Protein AF-A0A948D321-F1 (afdb_monomer_lite)

Sequence (137 aa):
MPKELTFLPPYLNAVTQKGERSQCFAVFFLQIVLKILIEVGFLKRVTAFYISEIYDPSTIEAVKVLQVKLGLTDNDVDGNFGPATRLKLMEEGIGLNLGDISLASMTGTMVWVDADGQKQVWPPPFVDESSDPSAKA

Structure (mmCIF, N/CA/C/O backbone):
data_AF-A0A948D321-F1
#
_entry.id   AF-A0A948D321-F1
#
loop_
_atom_site.group_PDB
_atom_site.id
_atom_site.type_symbol
_atom_site.label_atom_id
_atom_site.label_alt_id
_atom_site.label_comp_id
_atom_site.label_asym_id
_atom_site.label_entity_id
_atom_site.label_seq_id
_atom_site.pdbx_PDB_ins_code
_atom_site.Cartn_x
_atom_site.C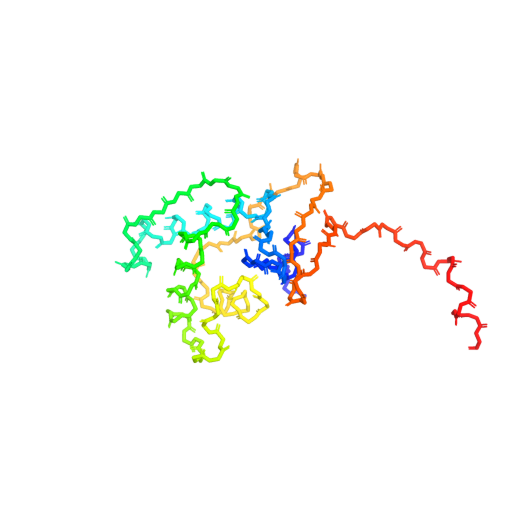artn_y
_atom_site.Cartn_z
_atom_site.occupancy
_atom_site.B_iso_or_equiv
_atom_site.auth_seq_id
_atom_site.auth_comp_id
_atom_site.auth_asym_id
_atom_site.auth_atom_id
_atom_site.pdbx_PDB_model_num
ATOM 1 N N . MET A 1 1 ? -10.874 -21.088 -4.305 1.00 32.31 1 MET A N 1
ATOM 2 C CA . MET A 1 1 ? -9.809 -20.164 -3.864 1.00 32.31 1 MET A CA 1
ATOM 3 C C . MET A 1 1 ? -10.361 -18.758 -3.988 1.00 32.31 1 MET A C 1
ATOM 5 O O . MET A 1 1 ? -11.013 -18.513 -5.005 1.00 32.31 1 MET A O 1
ATOM 9 N N . PRO A 1 2 ? -10.212 -17.876 -2.985 1.00 37.25 2 PRO A N 1
ATOM 10 C CA . PRO A 1 2 ? -10.604 -16.484 -3.159 1.00 37.25 2 PRO A CA 1
ATOM 11 C C . PRO A 1 2 ? -9.835 -15.944 -4.366 1.00 37.25 2 PRO A C 1
ATOM 13 O O . PRO A 1 2 ? -8.667 -16.280 -4.548 1.00 37.25 2 PRO A O 1
ATOM 16 N N . LYS A 1 3 ? -10.501 -15.189 -5.241 1.00 41.72 3 LYS A N 1
ATOM 17 C CA . LYS A 1 3 ? -9.838 -14.500 -6.352 1.00 41.72 3 LYS A CA 1
ATOM 18 C C . LYS A 1 3 ? -9.000 -13.387 -5.733 1.00 41.72 3 LYS A C 1
ATOM 20 O O . LYS A 1 3 ? -9.499 -12.290 -5.502 1.00 41.72 3 LYS A O 1
ATOM 25 N N . GLU A 1 4 ? -7.787 -13.734 -5.326 1.00 48.22 4 GLU A N 1
ATOM 26 C CA . GLU A 1 4 ? -6.889 -12.816 -4.645 1.00 48.22 4 GLU A CA 1
ATOM 27 C C . GLU A 1 4 ? -6.514 -11.653 -5.566 1.00 48.22 4 GLU A C 1
ATOM 29 O O . GLU A 1 4 ? -6.607 -11.735 -6.789 1.00 48.22 4 GLU A O 1
ATOM 34 N N . LEU A 1 5 ? -6.081 -10.558 -4.950 1.00 50.94 5 LEU A N 1
ATOM 35 C CA . LEU A 1 5 ? -5.553 -9.328 -5.541 1.00 50.94 5 LEU A CA 1
ATOM 36 C C . LEU A 1 5 ? -4.250 -9.561 -6.356 1.00 50.94 5 LEU A C 1
ATOM 38 O O . LEU A 1 5 ? -3.351 -8.726 -6.322 1.00 50.94 5 LEU A O 1
ATOM 42 N N . THR A 1 6 ? -4.136 -10.664 -7.108 1.00 55.38 6 THR A N 1
ATOM 43 C CA . THR A 1 6 ? -2.970 -11.098 -7.905 1.00 55.38 6 THR A CA 1
ATOM 44 C C . THR A 1 6 ? -2.594 -10.131 -9.028 1.00 55.38 6 THR A C 1
ATOM 46 O O . THR A 1 6 ? -1.672 -10.395 -9.789 1.00 55.38 6 THR A O 1
ATOM 49 N N . PHE A 1 7 ? -3.316 -9.023 -9.180 1.00 61.47 7 PHE A N 1
ATOM 50 C CA . PHE A 1 7 ? -3.006 -7.968 -10.137 1.00 61.47 7 PHE A CA 1
ATOM 51 C C . PHE A 1 7 ? -2.113 -6.870 -9.548 1.00 61.47 7 PHE A C 1
ATOM 53 O O . PHE A 1 7 ? -1.384 -6.217 -10.292 1.00 61.47 7 PHE A O 1
ATOM 60 N N . LEU A 1 8 ? -2.137 -6.670 -8.228 1.00 66.88 8 LEU A N 1
ATOM 61 C CA . LEU A 1 8 ? -1.225 -5.753 -7.553 1.00 66.88 8 LEU A CA 1
ATOM 62 C C . LEU A 1 8 ? 0.019 -6.520 -7.096 1.00 66.88 8 LEU A C 1
ATOM 64 O O . LEU A 1 8 ? -0.104 -7.682 -6.706 1.00 66.88 8 LEU A O 1
ATOM 68 N N . PRO A 1 9 ? 1.191 -5.866 -7.038 1.00 70.56 9 PRO A N 1
ATOM 69 C CA . PRO A 1 9 ? 2.327 -6.442 -6.337 1.00 70.56 9 PRO A CA 1
ATOM 70 C C . PRO A 1 9 ? 1.931 -6.784 -4.889 1.00 70.56 9 PRO A C 1
ATOM 72 O O . PRO A 1 9 ? 1.073 -6.100 -4.313 1.00 70.56 9 PRO A O 1
ATOM 75 N N . PRO A 1 10 ? 2.528 -7.829 -4.290 1.00 70.00 10 PRO A N 1
ATOM 76 C CA . PRO A 1 10 ? 2.149 -8.335 -2.964 1.00 70.00 10 PRO A CA 1
ATOM 77 C C . PRO A 1 10 ? 2.370 -7.305 -1.854 1.00 70.00 10 PRO A C 1
ATOM 79 O O . PRO A 1 10 ? 1.755 -7.365 -0.789 1.00 70.00 10 PRO A O 1
ATOM 82 N N . TYR A 1 11 ? 3.235 -6.336 -2.121 1.00 74.88 11 TYR A N 1
ATOM 83 C CA . TYR A 1 11 ? 3.587 -5.268 -1.217 1.00 74.88 11 TYR A CA 1
ATOM 84 C C . TYR A 1 11 ? 3.632 -3.957 -2.027 1.00 74.88 11 TYR A C 1
ATOM 86 O O . TYR A 1 11 ? 3.704 -3.982 -3.253 1.00 74.88 11 TYR A O 1
ATOM 94 N N . LEU A 1 12 ? 3.500 -2.805 -1.378 1.00 80.75 12 LEU A N 1
ATOM 95 C CA . LEU A 1 12 ? 3.765 -1.489 -1.970 1.00 80.75 12 LEU A CA 1
ATOM 96 C C . LEU A 1 12 ? 4.370 -0.635 -0.866 1.00 80.75 12 LEU A C 1
ATOM 98 O O . LEU A 1 12 ? 3.655 -0.195 0.037 1.00 80.75 12 LEU A O 1
ATOM 102 N N . ASN A 1 13 ? 5.690 -0.479 -0.911 1.00 77.88 13 ASN A N 1
ATOM 103 C CA . ASN A 1 13 ? 6.430 0.186 0.143 1.00 77.88 13 ASN A CA 1
ATOM 104 C C . ASN A 1 13 ? 6.538 1.688 -0.130 1.00 77.88 13 ASN A C 1
ATOM 106 O O . ASN A 1 13 ? 6.659 2.130 -1.284 1.00 77.88 13 ASN A O 1
ATOM 110 N N . ALA A 1 14 ? 6.512 2.458 0.954 1.00 68.56 14 ALA A N 1
ATOM 111 C CA . ALA A 1 14 ? 6.559 3.908 0.913 1.00 68.56 14 ALA A CA 1
ATOM 112 C C . ALA A 1 14 ? 7.904 4.443 0.408 1.00 68.56 14 ALA A C 1
ATOM 114 O O . ALA A 1 14 ? 7.934 5.408 -0.358 1.00 68.56 14 ALA A O 1
ATOM 115 N N . VAL A 1 15 ? 9.014 3.836 0.845 1.00 76.69 15 VAL A N 1
ATOM 116 C CA . VAL A 1 15 ? 10.372 4.325 0.583 1.00 76.69 15 VAL A CA 1
ATOM 117 C C . VAL A 1 15 ? 11.389 3.167 0.608 1.00 76.69 15 VAL A C 1
ATOM 119 O O . VAL A 1 15 ? 11.306 2.286 1.456 1.00 76.69 15 VAL A O 1
ATOM 122 N N . THR A 1 16 ? 12.371 3.175 -0.296 1.00 75.00 16 THR A N 1
ATOM 123 C CA . THR A 1 16 ? 13.585 2.338 -0.247 1.00 75.00 16 THR A CA 1
ATOM 124 C C . THR A 1 16 ? 14.525 2.800 0.872 1.00 75.00 16 THR A C 1
ATOM 126 O O . THR A 1 16 ? 14.433 3.929 1.358 1.00 75.00 16 THR A O 1
ATOM 129 N N . GLN A 1 17 ? 15.556 2.008 1.180 1.00 70.25 17 GLN A N 1
ATOM 130 C CA . GLN A 1 17 ? 16.660 2.447 2.052 1.00 70.25 17 GLN A CA 1
ATOM 131 C C . GLN A 1 17 ? 17.387 3.712 1.541 1.00 70.25 17 GLN A C 1
ATOM 133 O O . GLN A 1 17 ? 18.062 4.391 2.310 1.00 70.25 17 GLN A O 1
ATOM 138 N N . LYS A 1 18 ? 17.251 4.048 0.248 1.00 75.12 18 LYS A N 1
ATOM 139 C CA . LYS A 1 18 ? 17.873 5.215 -0.401 1.00 75.12 18 LYS A CA 1
ATOM 140 C C . LYS A 1 18 ? 16.930 6.414 -0.561 1.00 75.12 18 LYS A C 1
ATOM 142 O O . LYS A 1 1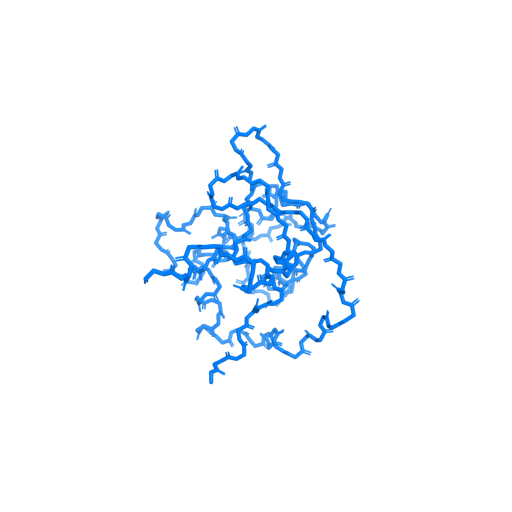8 ? 17.311 7.393 -1.195 1.00 75.12 18 LYS A O 1
ATOM 147 N N . GLY A 1 19 ? 15.707 6.360 -0.031 1.00 78.38 19 GLY A N 1
ATOM 148 C CA . GLY A 1 19 ? 14.747 7.467 -0.147 1.00 78.38 19 GLY A CA 1
ATOM 149 C C . GLY A 1 19 ? 13.852 7.431 -1.395 1.00 78.38 19 GLY A C 1
ATOM 150 O O . GLY A 1 19 ? 12.985 8.289 -1.553 1.00 78.38 19 GLY A O 1
ATOM 151 N N . GLU A 1 20 ? 14.036 6.457 -2.287 1.00 82.56 20 GLU A N 1
ATOM 152 C CA . GLU A 1 20 ? 13.225 6.307 -3.506 1.00 82.56 20 GLU A CA 1
ATOM 153 C C . GLU A 1 20 ? 11.844 5.728 -3.188 1.00 82.56 20 GLU A C 1
ATOM 155 O O . GLU A 1 20 ? 11.739 4.869 -2.323 1.00 82.56 20 GLU A O 1
ATOM 160 N N . ARG A 1 21 ? 10.790 6.140 -3.893 1.00 85.38 21 ARG A N 1
ATOM 161 C CA . ARG A 1 21 ? 9.408 5.713 -3.614 1.00 85.38 21 ARG A CA 1
ATOM 162 C C . ARG A 1 21 ? 8.874 4.822 -4.724 1.00 85.38 21 ARG A C 1
ATOM 164 O O . ARG A 1 21 ? 9.317 4.935 -5.867 1.00 85.38 21 ARG A O 1
ATOM 171 N N . SER A 1 22 ? 7.887 3.985 -4.405 1.00 86.50 22 SER A N 1
ATOM 172 C CA . SER A 1 22 ? 7.113 3.299 -5.443 1.00 86.50 22 SER A CA 1
ATOM 173 C C . SER A 1 22 ? 6.436 4.346 -6.332 1.00 86.50 22 SER A C 1
ATOM 175 O O . SER A 1 22 ? 5.723 5.213 -5.825 1.00 86.50 22 SER A O 1
ATOM 177 N N . GLN A 1 23 ? 6.675 4.274 -7.641 1.00 87.31 23 GLN A N 1
ATOM 178 C CA . GLN A 1 23 ? 6.026 5.114 -8.644 1.00 87.31 23 GLN A CA 1
ATOM 179 C C . GLN A 1 23 ? 5.536 4.216 -9.771 1.00 87.31 23 GLN A C 1
ATOM 181 O O . GLN A 1 23 ? 6.295 3.837 -10.663 1.00 87.31 23 GLN A O 1
ATOM 186 N N . CYS A 1 24 ? 4.277 3.815 -9.689 1.00 79.94 24 CYS A N 1
ATOM 187 C CA . CYS A 1 24 ? 3.688 2.905 -10.653 1.00 79.94 24 CYS A CA 1
ATOM 188 C C . CYS A 1 24 ? 2.168 2.970 -10.596 1.00 79.94 24 CYS A C 1
ATOM 190 O O . CYS A 1 24 ? 1.571 3.478 -9.645 1.00 79.94 24 CYS A O 1
ATOM 192 N N . PHE A 1 25 ? 1.529 2.371 -11.595 1.00 79.50 25 PHE A N 1
ATOM 193 C CA . PHE A 1 25 ? 0.078 2.340 -11.658 1.00 79.50 25 PHE A CA 1
ATOM 194 C C . PHE A 1 25 ? -0.565 1.660 -10.435 1.00 79.50 25 PHE A C 1
ATOM 196 O O . PHE A 1 25 ? -1.639 2.056 -9.991 1.00 79.50 25 PHE A O 1
ATOM 203 N N . ALA A 1 26 ? 0.092 0.669 -9.830 1.00 79.50 26 ALA A N 1
ATOM 204 C CA . ALA A 1 26 ? -0.409 0.053 -8.602 1.00 79.50 26 ALA A CA 1
ATOM 205 C C . ALA A 1 26 ? -0.580 1.076 -7.458 1.00 79.50 26 ALA A C 1
ATOM 207 O O . ALA A 1 26 ? -1.528 0.973 -6.679 1.00 79.50 26 ALA A O 1
ATOM 208 N N . VAL A 1 27 ? 0.285 2.096 -7.394 1.00 86.56 27 VAL A N 1
ATOM 209 C CA . VAL A 1 27 ? 0.140 3.208 -6.447 1.00 86.56 27 VAL A CA 1
ATOM 210 C C . VAL A 1 27 ? -1.019 4.120 -6.837 1.00 86.56 27 VAL A C 1
ATOM 212 O O . VAL A 1 27 ? -1.816 4.467 -5.972 1.00 86.56 27 VAL A O 1
ATOM 215 N N . PHE A 1 28 ? -1.168 4.455 -8.122 1.00 85.88 28 PHE A N 1
ATOM 216 C CA . PHE A 1 28 ? -2.339 5.192 -8.611 1.00 85.88 28 PHE A CA 1
ATOM 217 C C . PHE A 1 28 ? -3.647 4.500 -8.205 1.00 85.88 28 PHE A C 1
ATOM 219 O O . PHE A 1 28 ? -4.551 5.126 -7.656 1.00 85.88 28 PHE A O 1
ATOM 226 N N . PHE A 1 29 ? -3.734 3.186 -8.414 1.00 81.69 29 PHE A N 1
ATOM 227 C CA . PHE A 1 29 ? -4.914 2.405 -8.067 1.00 81.69 29 PHE A CA 1
ATOM 228 C C . PHE A 1 29 ? -5.194 2.413 -6.561 1.00 81.69 29 PHE A C 1
ATOM 230 O O . PHE A 1 29 ? -6.325 2.658 -6.140 1.00 81.69 29 PHE A O 1
ATOM 237 N N . LEU A 1 30 ? -4.157 2.204 -5.743 1.00 86.69 30 LEU A N 1
ATOM 238 C CA . LEU A 1 30 ? -4.259 2.344 -4.292 1.00 86.69 30 LEU A CA 1
ATOM 239 C C . LEU A 1 30 ? -4.774 3.738 -3.909 1.00 86.69 30 LEU A C 1
ATOM 241 O O . LEU A 1 30 ? -5.654 3.853 -3.058 1.00 86.69 30 LEU A O 1
ATOM 245 N N . GLN A 1 31 ? -4.281 4.793 -4.559 1.00 91.38 31 GLN A N 1
ATOM 246 C CA . GLN A 1 31 ? -4.733 6.157 -4.304 1.00 91.38 31 GLN A CA 1
ATOM 247 C C . GLN A 1 31 ? -6.210 6.359 -4.668 1.00 91.38 31 GLN A C 1
ATOM 249 O O . GLN A 1 31 ? -6.930 7.001 -3.907 1.00 91.38 31 GLN A O 1
ATOM 254 N N . ILE A 1 32 ? -6.705 5.762 -5.756 1.00 87.56 32 ILE A N 1
ATOM 255 C CA . ILE A 1 32 ? -8.141 5.767 -6.085 1.00 87.56 32 ILE A CA 1
ATOM 256 C C . ILE A 1 32 ? -8.961 5.086 -4.983 1.00 87.56 32 ILE A C 1
ATOM 258 O O . ILE A 1 32 ? -9.953 5.650 -4.521 1.00 87.56 32 ILE A O 1
ATOM 262 N N . VAL A 1 33 ? -8.532 3.911 -4.516 1.00 85.62 33 VAL A N 1
ATOM 263 C CA . VAL A 1 33 ? -9.210 3.183 -3.430 1.00 85.62 33 VAL A CA 1
ATOM 264 C C . VAL A 1 33 ? -9.249 4.023 -2.153 1.00 85.62 33 VAL A C 1
ATOM 266 O O . VAL A 1 33 ? -10.320 4.229 -1.585 1.00 85.62 33 VAL A O 1
ATOM 269 N N . LEU A 1 34 ? -8.107 4.567 -1.724 1.00 90.00 34 LEU A N 1
ATOM 270 C CA . LEU A 1 34 ? -8.019 5.423 -0.539 1.00 90.00 34 LEU A CA 1
ATOM 271 C C . LEU A 1 34 ? -8.897 6.668 -0.686 1.00 90.00 34 LEU A C 1
ATOM 273 O O . LEU A 1 34 ? -9.611 7.018 0.251 1.00 90.00 34 LEU A O 1
ATOM 277 N N . LYS A 1 35 ? -8.918 7.296 -1.867 1.00 90.00 35 LYS A N 1
ATOM 278 C CA . LYS A 1 35 ? -9.780 8.448 -2.144 1.00 90.00 35 LYS A CA 1
ATOM 279 C C . LYS A 1 35 ? -11.258 8.091 -2.004 1.00 90.00 35 LYS A C 1
ATOM 281 O O . LYS A 1 35 ? -11.974 8.822 -1.328 1.00 90.00 35 LYS A O 1
ATOM 286 N N . ILE A 1 36 ? -11.706 6.960 -2.551 1.00 86.19 36 ILE A N 1
ATOM 287 C CA . ILE A 1 36 ? -13.090 6.491 -2.377 1.00 86.19 36 ILE A CA 1
ATOM 288 C C . ILE A 1 36 ? -13.403 6.286 -0.891 1.00 86.19 36 ILE A C 1
ATOM 290 O O . ILE A 1 36 ? -14.424 6.773 -0.414 1.00 86.19 36 ILE A O 1
ATOM 294 N N . LEU A 1 37 ? -12.511 5.633 -0.140 1.00 86.50 37 LEU A N 1
ATOM 295 C CA . LEU A 1 37 ? -12.687 5.402 1.298 1.00 86.50 37 LEU A CA 1
ATOM 296 C C . LEU A 1 37 ? -12.740 6.708 2.115 1.00 86.50 37 LEU A C 1
ATOM 298 O O . LEU A 1 37 ? -13.433 6.777 3.133 1.00 86.50 37 LEU A O 1
ATOM 302 N N . ILE A 1 38 ? -12.036 7.755 1.682 1.00 88.81 38 ILE A N 1
ATOM 303 C CA . ILE A 1 38 ? -12.128 9.098 2.271 1.00 88.81 38 ILE A CA 1
ATOM 304 C C . ILE A 1 38 ? -13.497 9.720 1.966 1.00 88.81 38 ILE A C 1
ATOM 306 O O . ILE A 1 38 ? -14.176 10.157 2.893 1.00 88.81 38 ILE A O 1
ATOM 310 N N . GLU A 1 39 ? -13.927 9.714 0.700 1.00 86.81 39 GLU A N 1
ATOM 311 C CA . GLU A 1 39 ? -15.182 10.341 0.246 1.00 86.81 39 GLU A CA 1
ATOM 312 C C . GLU A 1 39 ? -16.432 9.693 0.858 1.00 86.81 39 GLU A C 1
ATOM 314 O O . GLU A 1 39 ? -17.357 10.388 1.272 1.00 86.81 39 GLU A O 1
ATOM 319 N N . VAL A 1 40 ? -16.451 8.364 1.008 1.00 84.69 40 VAL A N 1
ATOM 320 C CA . VAL A 1 40 ? -17.556 7.660 1.693 1.00 84.69 40 VAL A CA 1
ATOM 321 C C . VAL A 1 40 ? -17.504 7.810 3.220 1.00 84.69 40 VAL A C 1
ATOM 323 O O . VAL A 1 40 ? -18.333 7.253 3.938 1.00 84.69 40 VAL A O 1
ATOM 326 N N . GLY A 1 41 ? -16.524 8.551 3.746 1.00 84.75 41 GLY A N 1
ATOM 327 C CA . GLY A 1 41 ? -16.389 8.845 5.167 1.00 84.75 41 GLY A CA 1
ATOM 328 C C . GLY A 1 41 ? -15.861 7.682 6.008 1.00 84.75 41 GLY A C 1
ATOM 329 O O . GLY A 1 41 ? -16.003 7.718 7.232 1.00 84.75 41 GLY A O 1
ATOM 330 N N . PHE A 1 42 ? -15.245 6.665 5.400 1.00 85.62 42 PHE A N 1
ATOM 331 C CA . PHE A 1 42 ? -14.576 5.585 6.130 1.00 85.62 42 PHE A CA 1
ATOM 332 C C . PHE A 1 42 ? -13.265 6.093 6.766 1.00 85.62 42 PHE A C 1
ATOM 334 O O . PHE A 1 42 ? -13.026 5.905 7.962 1.00 85.62 42 PHE A O 1
ATOM 341 N N . LEU A 1 43 ? -12.464 6.859 6.012 1.00 88.38 43 LEU A N 1
ATOM 342 C CA . LEU A 1 43 ? -11.192 7.450 6.463 1.00 88.38 43 LEU A CA 1
ATOM 343 C C . LEU A 1 43 ? -11.329 8.928 6.888 1.00 88.38 43 LEU A C 1
ATOM 345 O O . LEU A 1 43 ? -10.657 9.810 6.361 1.00 88.38 43 LEU A O 1
ATOM 349 N N . LYS A 1 44 ? -12.164 9.217 7.897 1.00 82.75 44 LYS A N 1
ATOM 350 C CA . LYS A 1 44 ? -12.522 10.597 8.329 1.00 82.75 44 LYS A CA 1
ATOM 351 C C . LYS A 1 44 ? -11.369 11.508 8.790 1.00 82.75 44 LYS A C 1
ATOM 353 O O . LYS A 1 44 ? -11.601 12.687 9.031 1.00 82.75 44 LYS A O 1
ATOM 358 N N . ARG A 1 45 ? -10.164 10.972 9.007 1.00 82.62 45 ARG A N 1
ATOM 359 C CA . ARG A 1 45 ? -9.007 11.726 9.533 1.00 82.62 45 ARG A CA 1
ATOM 360 C C . ARG A 1 45 ? -8.028 12.189 8.452 1.00 82.62 45 ARG A C 1
ATOM 362 O O . ARG A 1 45 ? -7.072 12.879 8.781 1.00 82.62 45 ARG A O 1
ATOM 369 N N . VAL A 1 46 ? -8.262 11.837 7.189 1.00 83.88 46 VAL A N 1
ATOM 370 C CA . VAL A 1 46 ? -7.414 12.263 6.071 1.00 83.88 46 VAL A CA 1
ATOM 371 C C . VAL A 1 46 ? -8.011 13.528 5.452 1.00 83.88 46 VAL A C 1
ATOM 373 O O . VAL A 1 46 ? -9.109 13.489 4.906 1.00 83.88 46 VAL A O 1
ATOM 376 N N . THR A 1 47 ? -7.309 14.657 5.560 1.00 75.06 47 THR A N 1
ATOM 377 C CA . THR A 1 47 ? -7.805 15.981 5.124 1.00 75.06 47 THR A CA 1
ATOM 378 C C . THR A 1 47 ? -7.152 16.496 3.842 1.00 75.06 47 THR A C 1
ATOM 380 O O . THR A 1 47 ? -7.739 17.326 3.153 1.00 75.06 47 THR A O 1
ATOM 383 N N . ALA A 1 48 ? -5.967 15.992 3.492 1.00 82.12 48 ALA A N 1
ATOM 384 C CA . ALA A 1 48 ? -5.259 16.316 2.258 1.00 82.12 48 ALA A CA 1
ATOM 385 C C . ALA A 1 48 ? -4.779 15.019 1.600 1.00 82.12 48 ALA A C 1
ATOM 387 O O . ALA A 1 48 ? -3.981 14.285 2.183 1.00 82.12 48 ALA A O 1
ATOM 388 N N . PHE A 1 49 ? -5.290 14.730 0.403 1.00 89.50 49 PHE A N 1
ATOM 389 C CA . PHE A 1 49 ? -4.987 13.504 -0.329 1.00 89.50 49 PHE A CA 1
ATOM 390 C C . PHE A 1 49 ? -4.977 13.765 -1.833 1.00 89.50 49 PHE A C 1
ATOM 392 O O . PHE A 1 49 ? -5.939 14.328 -2.364 1.00 89.50 49 PHE A O 1
ATOM 399 N N . TYR A 1 50 ? -3.912 13.336 -2.509 1.00 88.25 50 TYR A N 1
ATOM 400 C CA . TYR A 1 50 ? -3.708 13.553 -3.938 1.00 88.25 50 TYR A CA 1
ATOM 401 C C . TYR A 1 50 ? -3.444 12.229 -4.650 1.00 88.25 50 TYR A C 1
ATOM 403 O O . TYR A 1 50 ? -2.901 11.291 -4.074 1.00 88.25 50 TYR A O 1
ATOM 411 N N . ILE A 1 51 ? -3.835 12.170 -5.920 1.00 88.12 51 ILE A N 1
ATOM 412 C CA . ILE A 1 51 ? -3.509 11.061 -6.813 1.00 88.12 51 ILE A CA 1
ATOM 413 C C . ILE A 1 51 ? -2.323 11.528 -7.657 1.00 88.12 51 ILE A C 1
ATOM 415 O O . ILE A 1 51 ? -2.458 12.458 -8.449 1.00 88.12 51 ILE A O 1
ATOM 419 N N . SER A 1 52 ? -1.157 10.935 -7.422 1.00 88.38 52 SER A N 1
ATOM 420 C CA . SER A 1 52 ? 0.135 11.358 -7.979 1.00 88.38 52 SER A CA 1
ATOM 421 C C . SER A 1 52 ? 0.910 10.218 -8.643 1.00 88.38 52 SER A C 1
ATOM 423 O O . SER A 1 52 ? 1.975 10.455 -9.204 1.00 88.38 52 SER A O 1
ATOM 425 N N . GLU A 1 53 ? 0.407 8.980 -8.541 1.00 86.56 53 GLU A N 1
ATOM 426 C CA . GLU A 1 53 ? 1.084 7.733 -8.942 1.00 86.56 53 GLU A CA 1
ATOM 427 C C . GLU A 1 53 ? 2.378 7.429 -8.166 1.00 86.56 53 GLU A C 1
ATOM 429 O O . GLU A 1 53 ? 2.997 6.386 -8.371 1.00 86.56 53 GLU A O 1
ATOM 434 N N . ILE A 1 54 ? 2.776 8.315 -7.251 1.00 89.38 54 ILE A N 1
ATOM 435 C CA . ILE A 1 54 ? 3.931 8.189 -6.365 1.00 89.38 54 ILE A CA 1
ATOM 436 C C . ILE A 1 54 ? 3.416 7.865 -4.970 1.00 89.38 54 ILE A C 1
ATOM 438 O O . ILE A 1 54 ? 2.443 8.460 -4.514 1.00 89.38 54 ILE A O 1
ATOM 442 N N . TYR A 1 55 ? 4.087 6.961 -4.253 1.00 90.12 55 TYR A N 1
ATOM 443 C CA . TYR A 1 55 ? 3.736 6.623 -2.871 1.00 90.12 55 TYR A CA 1
ATOM 444 C C . TYR A 1 55 ? 4.197 7.748 -1.927 1.00 90.12 55 TYR A C 1
ATOM 446 O O . TYR A 1 55 ? 5.168 7.649 -1.175 1.00 90.12 55 TYR A O 1
ATOM 454 N N . ASP A 1 56 ? 3.552 8.900 -2.063 1.00 90.06 56 ASP A N 1
ATOM 455 C CA . ASP A 1 56 ? 3.892 10.166 -1.430 1.00 90.06 56 ASP A CA 1
ATOM 456 C C . ASP A 1 56 ? 3.494 10.199 0.062 1.00 90.06 56 ASP A C 1
ATOM 458 O O . ASP A 1 56 ? 2.828 9.284 0.553 1.00 90.06 56 ASP A O 1
ATOM 462 N N . PRO A 1 57 ? 3.906 11.224 0.839 1.00 90.38 57 PRO A N 1
ATOM 463 C CA . PRO A 1 57 ? 3.549 11.309 2.255 1.00 90.38 57 PRO A CA 1
ATOM 464 C C . PRO A 1 57 ? 2.041 11.272 2.521 1.00 90.38 57 PRO A C 1
ATOM 466 O O . PRO A 1 57 ? 1.628 10.721 3.537 1.00 90.38 57 PRO A O 1
ATOM 469 N N . SER A 1 58 ? 1.215 11.802 1.611 1.00 91.69 58 SER A N 1
ATOM 470 C CA . SER A 1 58 ? -0.243 11.769 1.772 1.00 91.69 58 SER A CA 1
ATOM 471 C C . SER A 1 58 ? -0.801 10.350 1.643 1.00 91.69 58 SER A C 1
ATOM 473 O O . SER A 1 58 ? -1.702 9.964 2.388 1.00 91.69 58 SER A O 1
ATOM 475 N N . THR A 1 59 ? -0.197 9.542 0.767 1.00 92.94 59 THR A N 1
ATOM 476 C CA . THR A 1 59 ? -0.497 8.116 0.611 1.00 92.94 59 THR A CA 1
ATOM 477 C C . THR A 1 59 ? -0.118 7.340 1.870 1.00 92.94 59 THR A C 1
ATOM 479 O O . THR A 1 59 ? -0.936 6.578 2.379 1.00 92.94 59 THR A O 1
ATOM 482 N N . ILE A 1 60 ? 1.075 7.587 2.426 1.00 92.19 60 ILE A N 1
ATOM 483 C CA . ILE A 1 60 ? 1.550 6.951 3.669 1.00 92.19 60 ILE A CA 1
ATOM 484 C C . ILE A 1 60 ? 0.583 7.224 4.824 1.00 92.19 60 ILE A C 1
ATOM 486 O O . ILE A 1 60 ? 0.137 6.294 5.493 1.00 92.19 60 ILE A O 1
ATOM 490 N N . GLU A 1 61 ? 0.235 8.490 5.051 1.00 92.12 61 GLU A N 1
ATOM 491 C CA . GLU A 1 61 ? -0.666 8.874 6.141 1.00 92.12 61 GLU A CA 1
ATOM 492 C C . GLU A 1 61 ? -2.060 8.261 5.974 1.00 92.12 61 GLU A C 1
ATOM 494 O O . GLU A 1 61 ? -2.627 7.728 6.929 1.00 92.12 61 GLU A O 1
ATOM 499 N N . ALA A 1 62 ? -2.605 8.251 4.755 1.00 93.25 62 ALA A N 1
ATOM 500 C CA . ALA A 1 62 ? -3.890 7.611 4.492 1.00 93.25 62 ALA A CA 1
ATOM 501 C C . ALA A 1 62 ? -3.860 6.098 4.761 1.00 93.25 62 ALA A C 1
ATOM 503 O O . ALA A 1 62 ? -4.814 5.562 5.328 1.00 93.25 62 ALA A O 1
ATOM 504 N N . VAL A 1 63 ? -2.763 5.417 4.410 1.00 92.69 63 VAL A N 1
ATOM 505 C CA . VAL A 1 63 ? -2.589 3.984 4.681 1.00 92.69 63 VAL A CA 1
ATOM 506 C C . VAL A 1 63 ? -2.455 3.718 6.177 1.00 92.69 63 VAL A C 1
ATOM 508 O O . VAL A 1 63 ? -3.104 2.801 6.665 1.00 92.69 63 VAL A O 1
ATOM 511 N N . LYS A 1 64 ? -1.742 4.554 6.940 1.00 92.62 64 LYS A N 1
ATOM 512 C CA . LYS A 1 64 ? -1.709 4.438 8.410 1.00 92.62 64 LYS A CA 1
ATOM 513 C C . LYS A 1 64 ? -3.093 4.581 9.027 1.00 92.62 64 LYS A C 1
ATOM 515 O O . LYS A 1 64 ? -3.487 3.782 9.874 1.00 92.62 64 LYS A O 1
ATOM 520 N N . VAL A 1 65 ? -3.870 5.571 8.582 1.00 92.88 65 VAL A N 1
ATOM 521 C CA . VAL A 1 65 ? -5.250 5.751 9.057 1.00 92.88 65 VAL A CA 1
ATOM 522 C C . VAL A 1 65 ? -6.104 4.531 8.713 1.00 92.88 65 VAL A C 1
ATOM 524 O O . VAL A 1 65 ? -6.887 4.092 9.554 1.00 92.88 65 VAL A O 1
ATOM 527 N N . LEU A 1 66 ? -5.942 3.965 7.514 1.00 91.38 66 LEU A N 1
ATOM 528 C CA . LEU A 1 66 ? -6.601 2.723 7.120 1.00 91.38 66 LEU A CA 1
ATOM 529 C C . LEU A 1 66 ? -6.189 1.555 8.028 1.00 91.38 66 LEU A C 1
ATOM 531 O O . LEU A 1 66 ? -7.065 0.875 8.545 1.00 91.38 66 LEU A O 1
ATOM 535 N N . GLN A 1 67 ? -4.895 1.351 8.274 1.00 92.75 67 GLN A N 1
ATOM 536 C CA . GLN A 1 67 ? -4.377 0.278 9.131 1.00 92.75 67 GLN A CA 1
ATOM 537 C C . GLN A 1 67 ? -4.953 0.363 10.552 1.00 92.75 67 GLN A C 1
ATOM 539 O O . GLN A 1 67 ? -5.495 -0.616 11.062 1.00 92.75 67 GLN A O 1
ATOM 544 N N . VAL A 1 68 ? -4.952 1.558 11.151 1.00 92.75 68 VAL A N 1
ATOM 545 C CA . VAL A 1 68 ? -5.584 1.803 12.458 1.00 92.75 68 VAL A CA 1
ATOM 546 C C . VAL A 1 68 ? -7.083 1.505 12.412 1.00 92.75 68 VAL A C 1
ATOM 548 O O . VAL A 1 68 ? -7.637 0.935 13.351 1.00 92.75 68 VAL A O 1
ATOM 551 N N . LYS A 1 69 ? -7.771 1.880 11.325 1.00 90.31 69 LYS A N 1
ATOM 552 C CA . LYS A 1 69 ? -9.210 1.621 11.168 1.00 90.31 69 LYS A CA 1
ATOM 553 C C . LYS A 1 69 ? -9.551 0.149 11.008 1.00 90.31 69 LYS A C 1
ATOM 555 O O . LYS A 1 69 ? -10.588 -0.265 11.509 1.00 90.31 69 LYS A O 1
ATOM 560 N N . LEU A 1 70 ? -8.672 -0.605 10.367 1.00 89.12 70 LEU A N 1
ATOM 561 C CA . LEU A 1 70 ? -8.745 -2.053 10.228 1.00 89.12 70 LEU A CA 1
ATOM 562 C C . LEU A 1 70 ? -8.311 -2.800 11.507 1.00 89.12 70 LEU A C 1
ATOM 564 O O . LEU A 1 70 ? -8.310 -4.028 11.525 1.00 89.12 70 LEU A O 1
ATOM 568 N N . GLY A 1 71 ? -7.926 -2.083 12.570 1.00 90.38 71 GLY A N 1
ATOM 569 C CA . GLY A 1 71 ? -7.546 -2.675 13.854 1.00 90.38 71 GLY A CA 1
ATOM 570 C C . GLY A 1 71 ? -6.180 -3.363 13.852 1.00 90.38 71 GLY A C 1
ATOM 571 O O . GLY A 1 71 ? -5.957 -4.253 14.672 1.00 90.38 71 GLY A O 1
ATOM 572 N N . LEU A 1 72 ? -5.279 -2.987 12.938 1.00 89.88 72 LEU A N 1
ATOM 573 C CA . LEU A 1 72 ? -3.896 -3.463 12.967 1.00 89.88 72 LEU A CA 1
ATOM 574 C C . LEU A 1 72 ? -3.171 -2.930 14.216 1.00 89.88 72 LEU A C 1
ATOM 576 O O . LEU A 1 72 ? -3.515 -1.871 14.744 1.00 89.88 72 LEU A O 1
ATOM 580 N N . THR A 1 73 ? -2.183 -3.687 14.703 1.00 87.31 73 THR A N 1
ATOM 581 C CA . THR A 1 73 ? -1.407 -3.315 15.898 1.00 87.31 73 THR A CA 1
ATOM 582 C C . THR A 1 73 ? -0.374 -2.240 15.574 1.00 87.31 73 THR A C 1
ATOM 584 O O . THR A 1 73 ? -0.001 -2.095 14.416 1.00 87.31 73 THR A O 1
ATOM 587 N N . ASP A 1 74 ? 0.131 -1.509 16.575 1.00 78.75 74 ASP A N 1
ATOM 588 C CA . ASP A 1 74 ? 1.076 -0.395 16.363 1.00 78.75 74 ASP A CA 1
ATOM 589 C C . ASP A 1 74 ? 2.324 -0.780 15.546 1.00 78.75 74 ASP A C 1
ATOM 591 O O . ASP A 1 74 ? 2.848 0.045 14.799 1.00 78.75 74 ASP A O 1
ATOM 595 N N . ASN A 1 75 ? 2.771 -2.038 15.629 1.00 81.62 75 ASN A N 1
ATOM 596 C CA . ASN A 1 75 ? 3.899 -2.549 14.841 1.00 81.62 75 ASN A CA 1
ATOM 597 C C . ASN A 1 75 ? 3.577 -2.707 13.347 1.00 81.62 75 ASN A C 1
ATOM 599 O O . ASN A 1 75 ? 4.490 -2.737 12.527 1.00 81.62 75 ASN A O 1
ATOM 603 N N . ASP A 1 76 ? 2.294 -2.791 13.001 1.00 83.31 76 ASP A N 1
ATOM 604 C CA . ASP A 1 76 ? 1.794 -2.949 11.638 1.00 83.31 76 ASP A CA 1
ATOM 605 C C . ASP A 1 76 ? 1.174 -1.644 11.087 1.00 83.31 76 ASP A C 1
ATOM 607 O O . ASP A 1 76 ? 0.645 -1.630 9.974 1.00 83.31 76 ASP A O 1
ATOM 611 N N . VAL A 1 77 ? 1.223 -0.538 11.849 1.00 89.31 77 VAL A N 1
ATOM 612 C CA . VAL A 1 77 ? 0.828 0.814 11.400 1.00 89.31 77 VAL A CA 1
ATOM 613 C C . VAL A 1 77 ? 2.046 1.543 10.821 1.00 89.31 77 VAL A C 1
ATOM 615 O O . VAL A 1 77 ? 2.499 2.590 11.292 1.00 89.31 77 VAL A O 1
ATOM 618 N N . ASP A 1 78 ? 2.620 0.957 9.779 1.00 89.44 78 ASP A N 1
ATOM 619 C CA . ASP A 1 78 ? 3.840 1.435 9.125 1.00 89.44 78 ASP A CA 1
ATOM 620 C C . ASP A 1 78 ? 3.561 2.378 7.938 1.00 89.44 78 ASP A C 1
ATOM 622 O O . ASP A 1 78 ? 4.437 3.134 7.511 1.00 89.44 78 ASP A O 1
ATOM 626 N N . GLY A 1 79 ? 2.316 2.416 7.454 1.00 89.75 79 GLY A N 1
ATOM 627 C CA . GLY A 1 79 ? 1.910 3.171 6.271 1.00 89.75 79 GLY A CA 1
ATOM 628 C C . GLY A 1 79 ? 2.234 2.486 4.948 1.00 89.75 79 GLY A C 1
ATOM 629 O O . GLY A 1 79 ? 2.103 3.124 3.901 1.00 89.75 79 GLY A O 1
ATOM 630 N N . ASN A 1 80 ? 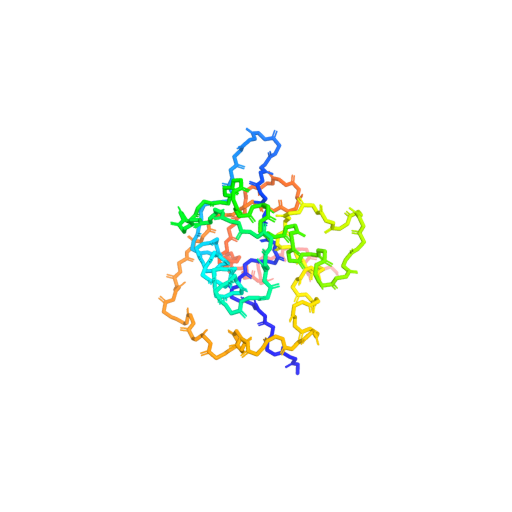2.615 1.210 4.975 1.00 90.19 80 ASN A N 1
ATOM 631 C CA . ASN A 1 80 ? 2.871 0.395 3.797 1.00 90.19 80 ASN A CA 1
ATOM 632 C C . ASN A 1 80 ? 1.659 -0.462 3.442 1.00 90.19 80 ASN A C 1
ATOM 634 O O . ASN A 1 80 ? 0.993 -1.045 4.296 1.00 90.19 80 ASN A O 1
ATOM 638 N N . PHE A 1 81 ? 1.379 -0.599 2.148 1.00 87.62 81 PHE A N 1
ATOM 639 C CA . PHE A 1 81 ? 0.239 -1.388 1.691 1.00 87.62 81 PHE A CA 1
ATOM 640 C C . PHE A 1 81 ? 0.638 -2.850 1.435 1.00 87.62 81 PHE A C 1
ATOM 642 O O . PHE A 1 81 ? 0.694 -3.336 0.296 1.00 87.62 81 PHE A O 1
ATOM 649 N N . GLY A 1 82 ? 0.956 -3.538 2.534 1.00 85.56 82 GLY A N 1
ATOM 650 C CA . GLY A 1 82 ? 1.428 -4.922 2.565 1.00 85.56 82 GLY A CA 1
ATOM 651 C C . GLY A 1 82 ? 0.334 -5.984 2.781 1.00 85.56 82 GLY A C 1
ATOM 652 O O . GLY A 1 82 ? -0.857 -5.660 2.860 1.00 85.56 82 GLY A O 1
ATOM 653 N N . PRO A 1 83 ? 0.730 -7.268 2.902 1.00 81.88 83 PRO A N 1
ATOM 654 C CA . PRO A 1 83 ? -0.182 -8.402 3.061 1.00 81.88 83 PRO A CA 1
ATOM 655 C C . PRO A 1 83 ? -1.160 -8.269 4.231 1.00 81.88 83 PRO A C 1
ATOM 657 O O . PRO A 1 83 ? -2.342 -8.546 4.056 1.00 81.88 83 PRO A O 1
ATOM 660 N N . ALA A 1 84 ? -0.707 -7.789 5.394 1.00 85.00 84 ALA A N 1
ATOM 661 C CA . ALA A 1 84 ? -1.560 -7.642 6.576 1.00 85.00 84 ALA A CA 1
ATOM 662 C C . ALA A 1 84 ? -2.708 -6.646 6.341 1.00 85.00 84 ALA A C 1
ATOM 664 O O . ALA A 1 84 ? -3.870 -6.948 6.614 1.00 85.00 84 ALA A O 1
ATOM 665 N N . THR A 1 85 ? -2.402 -5.478 5.764 1.00 87.44 85 THR A N 1
ATOM 666 C CA . THR A 1 85 ? -3.412 -4.466 5.423 1.00 87.44 85 THR A CA 1
ATOM 667 C C . THR A 1 85 ? -4.392 -4.992 4.377 1.00 87.44 85 THR A C 1
ATOM 669 O O . THR A 1 85 ? -5.594 -4.783 4.508 1.00 87.44 85 THR A O 1
ATOM 672 N N . ARG A 1 86 ? -3.902 -5.715 3.362 1.00 82.12 86 ARG A N 1
ATOM 673 C CA . ARG A 1 86 ? -4.737 -6.305 2.301 1.00 82.12 86 ARG A CA 1
ATOM 674 C C . ARG A 1 86 ? -5.674 -7.379 2.831 1.00 82.12 86 ARG A C 1
ATOM 676 O O . ARG A 1 86 ? -6.854 -7.351 2.499 1.00 82.12 86 ARG A O 1
ATOM 683 N N . LEU A 1 87 ? -5.158 -8.288 3.656 1.00 81.25 87 LEU A N 1
ATOM 684 C CA . LEU A 1 87 ? -5.947 -9.346 4.277 1.00 81.25 87 LEU A CA 1
ATOM 685 C C . LEU A 1 87 ? -7.087 -8.739 5.097 1.00 81.25 87 LEU A C 1
ATOM 687 O O . LEU A 1 87 ? -8.245 -9.078 4.880 1.00 81.25 87 LEU A O 1
ATOM 691 N N . LYS A 1 88 ? -6.777 -7.762 5.955 1.00 83.62 88 LYS A N 1
ATOM 692 C CA . LYS A 1 88 ? -7.787 -7.076 6.767 1.00 83.62 88 LYS A CA 1
ATOM 693 C C . LYS A 1 88 ? -8.805 -6.304 5.930 1.00 83.62 88 LYS A C 1
ATOM 695 O O . LYS A 1 88 ? -9.992 -6.340 6.229 1.00 83.62 88 LYS A O 1
ATOM 700 N N . LEU A 1 89 ? -8.365 -5.655 4.852 1.00 79.06 89 LEU A N 1
ATOM 701 C CA . LEU A 1 89 ? -9.259 -4.968 3.918 1.00 79.06 89 LEU A CA 1
ATOM 702 C C . LEU A 1 89 ? -10.258 -5.937 3.261 1.00 79.06 89 LEU A C 1
ATOM 704 O O . LEU A 1 89 ? -11.421 -5.581 3.085 1.00 79.06 89 LEU A O 1
ATOM 708 N N . MET A 1 90 ? -9.811 -7.148 2.909 1.00 74.12 90 MET A N 1
ATOM 709 C CA . MET A 1 90 ? -10.679 -8.202 2.374 1.00 74.12 90 MET A CA 1
ATOM 710 C C . MET A 1 90 ? -11.635 -8.759 3.441 1.00 74.12 90 MET A C 1
ATOM 712 O O . MET A 1 90 ? -12.809 -8.964 3.144 1.00 74.12 90 MET A O 1
ATOM 716 N N . GLU A 1 91 ? -11.147 -8.998 4.664 1.00 79.75 91 GLU A N 1
ATOM 717 C CA . GLU A 1 91 ? -11.934 -9.535 5.787 1.00 79.75 91 GLU A CA 1
ATOM 718 C C . GLU A 1 91 ? -13.077 -8.605 6.205 1.00 79.75 91 GLU A C 1
ATOM 720 O O . GLU A 1 91 ? -14.196 -9.066 6.419 1.00 79.75 91 GLU A O 1
ATOM 725 N N . GLU A 1 92 ? -12.816 -7.298 6.280 1.00 74.50 92 GLU A N 1
ATOM 726 C CA . GLU A 1 92 ? -13.819 -6.297 6.665 1.00 74.50 92 GLU A CA 1
ATOM 727 C C . GLU A 1 92 ? -14.929 -6.129 5.616 1.00 74.50 92 GLU A C 1
ATOM 729 O O . GLU A 1 92 ? -15.940 -5.480 5.883 1.00 74.50 92 GLU A O 1
ATOM 734 N N . GLY A 1 93 ? -14.763 -6.702 4.416 1.00 64.31 93 GLY A N 1
ATOM 735 C CA . GLY A 1 93 ? -15.795 -6.688 3.382 1.00 64.31 93 GLY A CA 1
ATOM 736 C C . GLY A 1 93 ? -16.241 -5.274 3.020 1.00 64.31 93 GLY A C 1
ATOM 737 O O . GLY A 1 93 ? -17.415 -5.053 2.713 1.00 64.31 93 GLY A O 1
ATOM 738 N N . ILE A 1 94 ? -15.324 -4.301 3.088 1.00 63.56 94 ILE A N 1
ATOM 739 C CA . ILE A 1 94 ? -15.604 -2.926 2.680 1.00 63.56 94 ILE A CA 1
ATOM 740 C C . ILE A 1 94 ? -16.053 -3.031 1.228 1.00 63.56 94 ILE A C 1
ATOM 742 O O . ILE A 1 94 ? -15.266 -3.496 0.413 1.00 63.56 94 ILE A O 1
ATOM 746 N N . GLY A 1 95 ? -17.313 -2.691 0.926 1.00 53.06 95 GLY A N 1
ATOM 747 C CA . GLY A 1 95 ? -18.062 -3.067 -0.291 1.00 53.06 95 GLY A CA 1
ATOM 748 C C . GLY A 1 95 ? -17.479 -2.659 -1.657 1.00 53.06 95 GLY A C 1
ATOM 749 O O . GLY A 1 95 ? -18.185 -2.657 -2.660 1.00 53.06 95 GLY A O 1
ATOM 750 N N . LEU A 1 96 ? -16.201 -2.303 -1.712 1.00 57.19 96 LEU A N 1
ATOM 751 C CA . LEU A 1 96 ? -15.336 -2.364 -2.873 1.00 57.19 96 LEU A CA 1
ATOM 752 C C . LEU A 1 96 ? -15.008 -3.826 -3.204 1.00 57.19 96 LEU A C 1
ATOM 754 O O . LEU A 1 96 ? -14.046 -4.403 -2.696 1.00 57.19 96 LEU A O 1
ATOM 758 N N . ASN A 1 97 ? -15.768 -4.419 -4.122 1.00 58.03 97 ASN A N 1
ATOM 7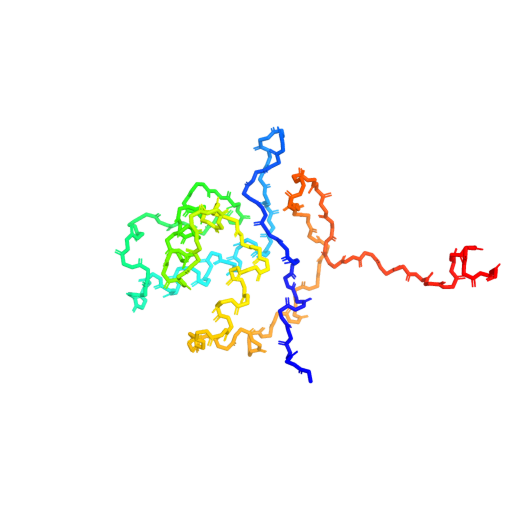59 C CA . ASN A 1 97 ? -15.342 -5.660 -4.754 1.00 58.03 97 ASN A CA 1
ATOM 760 C C . ASN A 1 97 ? -14.201 -5.360 -5.741 1.00 58.03 97 ASN A C 1
ATOM 762 O O . ASN A 1 97 ? -14.420 -5.138 -6.930 1.00 58.03 97 ASN A O 1
ATOM 766 N N . LEU A 1 98 ? -12.962 -5.322 -5.242 1.00 53.25 98 LEU A N 1
ATOM 767 C CA . LEU A 1 98 ? -11.771 -5.074 -6.064 1.00 53.25 98 LEU A CA 1
ATOM 768 C C . LEU A 1 98 ? -11.583 -6.134 -7.165 1.00 53.25 98 LEU A C 1
ATOM 770 O O . LEU A 1 98 ? -10.898 -5.864 -8.146 1.00 53.25 98 LEU A O 1
ATOM 774 N N . GLY A 1 99 ? -12.206 -7.311 -7.026 1.00 50.44 99 GLY A N 1
ATOM 775 C CA . GLY A 1 99 ? -12.233 -8.355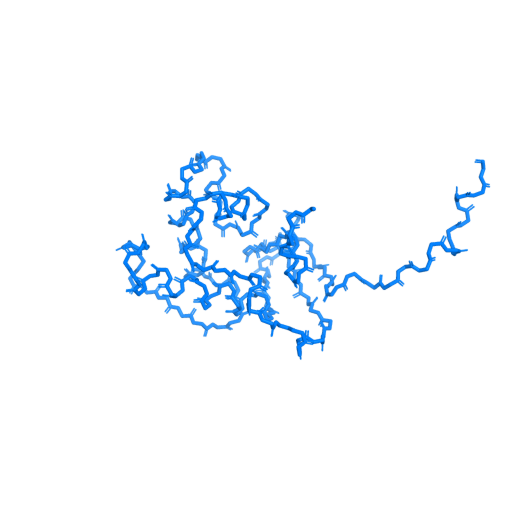 -8.051 1.00 50.44 99 GLY A CA 1
ATOM 776 C C . GLY A 1 99 ? -13.146 -8.052 -9.246 1.00 50.44 99 GLY A C 1
ATOM 777 O O . GLY A 1 99 ? -12.951 -8.648 -10.303 1.00 50.44 99 GLY A O 1
ATOM 778 N N . ASP A 1 100 ? -14.099 -7.121 -9.109 1.00 53.59 100 ASP A N 1
ATOM 779 C CA . ASP A 1 100 ? -14.955 -6.652 -10.213 1.00 53.59 100 ASP A CA 1
ATOM 780 C C . ASP A 1 100 ? -14.293 -5.525 -11.017 1.00 53.59 100 ASP A C 1
ATOM 782 O O . ASP A 1 100 ? -14.712 -5.210 -12.135 1.00 53.59 100 ASP A O 1
ATOM 786 N N . ILE A 1 101 ? -13.231 -4.919 -10.477 1.00 52.81 101 ILE A N 1
ATOM 787 C CA . ILE A 1 101 ? -12.444 -3.940 -11.213 1.00 52.81 101 ILE A CA 1
ATOM 788 C C . ILE A 1 101 ? -11.537 -4.702 -12.182 1.00 52.81 101 ILE A C 1
ATOM 790 O O . ILE A 1 101 ? -10.433 -5.129 -11.850 1.00 52.81 101 ILE A O 1
ATOM 794 N N . SER A 1 102 ? -12.023 -4.887 -13.411 1.00 50.22 102 SER A N 1
ATOM 795 C CA . SER A 1 102 ? -11.251 -5.500 -14.490 1.00 50.22 102 SER A CA 1
ATOM 796 C C . SER A 1 102 ? -10.110 -4.578 -14.923 1.00 50.22 102 SER A C 1
ATOM 798 O O . SER A 1 102 ? -10.251 -3.768 -15.837 1.00 50.22 102 SER A O 1
ATOM 800 N N . LEU A 1 103 ? -8.942 -4.768 -14.315 1.00 53.06 103 LEU A N 1
ATOM 801 C CA . LEU A 1 103 ? -7.675 -4.181 -14.755 1.00 53.06 103 LEU A CA 1
ATOM 802 C C . LEU A 1 103 ? -7.002 -5.017 -15.862 1.00 53.06 103 LEU A C 1
ATOM 804 O O . LEU A 1 103 ? -5.811 -4.883 -16.108 1.00 53.06 103 LEU A O 1
ATOM 808 N N . ALA A 1 104 ? -7.737 -5.892 -16.555 1.00 44.34 104 ALA A N 1
ATOM 809 C CA . ALA A 1 104 ? -7.196 -6.762 -17.606 1.00 44.34 104 ALA A CA 1
ATOM 810 C C . ALA A 1 104 ? -6.553 -5.997 -18.785 1.00 44.34 104 ALA A C 1
ATOM 812 O O . ALA A 1 104 ? -5.740 -6.559 -19.512 1.00 44.34 104 ALA A O 1
ATOM 813 N N . SER A 1 105 ? -6.869 -4.710 -18.959 1.00 48.50 105 SER A N 1
ATOM 814 C CA . SER A 1 105 ? -6.222 -3.819 -19.934 1.00 48.50 105 SER A CA 1
ATOM 815 C C . SER A 1 105 ? -4.898 -3.218 -19.445 1.00 48.50 105 SER A C 1
ATOM 817 O O . SER A 1 105 ? -4.279 -2.434 -20.157 1.00 48.50 105 SER A O 1
ATOM 819 N N . MET A 1 106 ? -4.465 -3.543 -18.228 1.00 54.38 106 MET A N 1
ATOM 820 C CA . MET A 1 106 ? -3.307 -2.945 -17.555 1.00 54.38 106 MET A CA 1
ATOM 821 C C . MET A 1 106 ? -2.044 -3.776 -17.716 1.00 54.38 106 MET A C 1
ATOM 823 O O . MET A 1 106 ? -1.226 -3.904 -16.808 1.00 54.38 106 MET A O 1
ATOM 827 N N . THR A 1 107 ? -1.898 -4.370 -18.893 1.00 52.50 107 THR A N 1
ATOM 828 C CA . THR A 1 107 ? -0.734 -5.161 -19.257 1.00 52.50 107 THR A CA 1
ATOM 829 C C . THR A 1 107 ? 0.470 -4.234 -19.396 1.00 52.50 107 THR A C 1
ATOM 831 O O . THR A 1 107 ? 0.558 -3.457 -20.346 1.00 52.50 107 THR A O 1
ATOM 834 N N . GLY A 1 108 ? 1.390 -4.300 -18.439 1.00 60.31 108 GLY A N 1
ATOM 835 C CA . GLY A 1 108 ? 2.625 -3.532 -18.455 1.00 60.31 108 GLY A CA 1
ATOM 836 C C . GLY A 1 108 ? 3.535 -3.916 -17.297 1.00 60.31 108 GLY A C 1
ATOM 837 O O . GLY A 1 108 ? 3.076 -4.196 -16.193 1.00 60.31 108 GLY A O 1
ATOM 838 N N . THR A 1 109 ? 4.834 -3.935 -17.567 1.00 66.94 109 THR A N 1
ATOM 839 C CA . THR A 1 109 ? 5.877 -4.126 -16.563 1.00 66.94 109 THR A CA 1
ATOM 840 C C . THR A 1 109 ? 5.935 -2.895 -15.658 1.00 66.94 109 THR A C 1
ATOM 842 O O . THR A 1 109 ? 6.230 -1.796 -16.122 1.00 66.94 109 THR A O 1
ATOM 845 N N . MET A 1 110 ? 5.655 -3.060 -14.368 1.00 76.56 110 MET A N 1
ATOM 846 C CA . MET A 1 110 ? 5.704 -1.998 -13.360 1.00 76.56 110 MET A CA 1
ATOM 847 C C . MET A 1 110 ? 6.915 -2.175 -12.451 1.00 76.56 110 MET A C 1
ATOM 849 O O . MET A 1 110 ? 7.219 -3.298 -12.058 1.00 76.56 110 MET A O 1
ATOM 853 N N . VAL A 1 111 ? 7.560 -1.071 -12.062 1.00 80.56 111 VAL A N 1
ATOM 854 C CA . VAL A 1 111 ? 8.623 -1.071 -11.046 1.00 80.56 111 VAL A CA 1
ATOM 855 C C . VAL A 1 111 ? 8.065 -0.545 -9.729 1.00 80.56 111 VAL A C 1
ATOM 857 O O . VAL A 1 111 ? 7.431 0.508 -9.696 1.00 80.56 111 VAL A O 1
ATOM 860 N N . TRP A 1 112 ? 8.284 -1.266 -8.638 1.00 82.62 112 TRP A N 1
ATOM 861 C CA . TRP A 1 112 ? 7.769 -0.914 -7.314 1.00 82.62 112 TRP A CA 1
ATOM 862 C C . TRP A 1 112 ? 8.806 -1.213 -6.228 1.00 82.62 112 TRP A C 1
ATOM 864 O O . TRP A 1 112 ? 9.799 -1.875 -6.509 1.00 82.62 112 TRP A O 1
ATOM 874 N N . VAL A 1 113 ? 8.615 -0.698 -5.011 1.00 84.25 113 VAL A N 1
ATOM 875 C CA . VAL A 1 113 ? 9.527 -0.934 -3.880 1.00 84.25 113 VAL A CA 1
ATOM 876 C C . VAL A 1 113 ? 8.952 -2.003 -2.956 1.00 84.25 113 VAL A C 1
ATOM 878 O O . VAL A 1 113 ? 7.851 -1.808 -2.441 1.00 84.25 113 VAL A O 1
ATOM 881 N N . ASP A 1 114 ? 9.690 -3.092 -2.735 1.00 84.50 114 ASP A N 1
ATOM 882 C CA . ASP A 1 114 ? 9.334 -4.207 -1.845 1.00 84.50 114 ASP A CA 1
ATOM 883 C C . ASP A 1 114 ? 9.578 -3.951 -0.370 1.00 84.50 114 ASP A C 1
ATOM 885 O O . ASP A 1 114 ? 10.106 -2.903 -0.013 1.00 84.50 114 ASP A O 1
ATOM 889 N N . ALA A 1 115 ? 9.149 -4.894 0.478 1.00 78.75 115 ALA A N 1
ATOM 890 C CA . ALA A 1 115 ? 9.255 -4.827 1.936 1.00 78.75 115 ALA A CA 1
ATOM 891 C C . ALA A 1 115 ? 10.697 -4.595 2.423 1.00 78.75 115 ALA A C 1
ATOM 893 O O . ALA A 1 115 ? 10.898 -3.902 3.418 1.00 78.75 115 ALA A O 1
ATOM 894 N N . ASP A 1 116 ? 11.689 -5.092 1.679 1.00 82.06 116 ASP A N 1
ATOM 895 C CA . ASP A 1 116 ? 13.117 -4.928 1.968 1.00 82.06 116 ASP A CA 1
ATOM 896 C C . ASP A 1 116 ? 13.676 -3.590 1.448 1.00 82.06 116 ASP A C 1
ATOM 898 O O . ASP A 1 116 ? 14.858 -3.265 1.614 1.00 82.06 116 ASP A O 1
ATOM 902 N N . GLY A 1 117 ? 12.825 -2.783 0.813 1.00 82.31 117 GLY A N 1
ATOM 903 C CA . GLY A 1 117 ? 13.185 -1.505 0.227 1.00 82.31 117 GLY A CA 1
ATOM 904 C C . GLY A 1 117 ? 13.928 -1.648 -1.100 1.00 82.31 117 GLY A C 1
ATOM 905 O O . GLY A 1 117 ? 14.637 -0.715 -1.480 1.00 82.31 117 GLY A O 1
ATOM 906 N N . GLN A 1 118 ? 13.806 -2.785 -1.790 1.00 85.19 118 GLN A N 1
ATOM 907 C CA . GLN A 1 118 ? 14.396 -3.030 -3.105 1.00 85.19 118 GLN A CA 1
ATOM 908 C C . GLN A 1 118 ? 13.392 -2.760 -4.223 1.00 85.19 118 GLN A C 1
ATOM 910 O O . GLN A 1 118 ? 12.183 -2.893 -4.054 1.00 85.19 118 GLN A O 1
ATOM 915 N N . LYS A 1 119 ? 13.898 -2.377 -5.398 1.00 85.44 119 LYS A N 1
ATOM 916 C CA . LYS A 1 119 ? 13.062 -2.225 -6.591 1.00 85.44 119 LYS A CA 1
ATOM 917 C C . LYS A 1 119 ? 12.777 -3.590 -7.205 1.00 85.44 119 LYS A C 1
ATOM 919 O O . LYS A 1 119 ? 13.704 -4.326 -7.523 1.00 85.44 119 LYS A O 1
ATOM 924 N N . GLN A 1 120 ? 11.506 -3.870 -7.436 1.00 83.19 120 GLN A N 1
ATOM 925 C CA . GLN A 1 120 ? 11.012 -5.102 -8.031 1.00 83.19 120 GLN A CA 1
ATOM 926 C C . GLN A 1 120 ? 10.177 -4.816 -9.270 1.00 83.19 120 GLN A C 1
ATOM 928 O O . GLN A 1 120 ? 9.666 -3.711 -9.453 1.00 83.19 120 GLN A O 1
ATOM 933 N N . VAL A 1 121 ? 10.023 -5.840 -10.105 1.00 81.38 121 VAL A N 1
ATOM 934 C CA . VAL A 1 121 ? 9.240 -5.794 -11.339 1.00 81.38 121 VAL A CA 1
ATOM 935 C C . VAL A 1 121 ? 7.974 -6.641 -11.198 1.00 81.38 121 VAL A C 1
ATOM 937 O O . VAL A 1 121 ? 8.035 -7.762 -10.698 1.00 81.38 121 VAL A O 1
ATOM 940 N N . TRP A 1 122 ? 6.829 -6.107 -11.632 1.00 74.88 122 TRP A N 1
ATOM 941 C CA . TRP A 1 122 ? 5.536 -6.797 -11.610 1.00 74.88 122 TRP A CA 1
ATOM 942 C C . TRP A 1 122 ? 4.791 -6.685 -12.956 1.00 74.88 122 TRP A C 1
ATOM 944 O O . TRP A 1 122 ? 4.757 -5.588 -13.513 1.00 74.88 122 TRP A O 1
ATOM 954 N N . PRO A 1 123 ? 4.144 -7.753 -13.463 1.00 70.56 123 PRO A N 1
ATOM 955 C CA . PRO A 1 123 ? 4.210 -9.122 -12.948 1.00 70.56 123 PRO A CA 1
ATOM 956 C C . PRO A 1 123 ? 5.648 -9.666 -13.010 1.00 70.56 123 PRO A C 1
ATOM 958 O O . PRO A 1 123 ? 6.459 -9.128 -13.772 1.00 70.56 123 PRO A O 1
ATOM 961 N N . PRO A 1 124 ? 6.001 -10.678 -12.193 1.00 66.25 124 PRO A N 1
ATOM 962 C CA . PRO A 1 124 ? 7.317 -11.295 -12.275 1.00 66.25 124 PRO A CA 1
ATOM 963 C C . PRO A 1 124 ? 7.548 -11.748 -13.721 1.00 66.25 124 PRO A C 1
ATOM 965 O O . PRO A 1 124 ? 6.599 -12.235 -14.351 1.00 66.25 124 PRO A O 1
ATOM 968 N N . PRO A 1 125 ? 8.758 -11.576 -14.281 1.00 67.44 125 PRO A N 1
ATOM 969 C CA . PRO A 1 125 ? 9.056 -12.136 -15.590 1.00 67.44 125 PRO A CA 1
ATOM 970 C C . PRO A 1 125 ? 8.729 -13.630 -15.566 1.00 67.44 125 PRO A C 1
ATOM 972 O O . PRO A 1 125 ? 8.995 -14.304 -14.571 1.00 67.44 125 PRO A O 1
ATOM 975 N N . PHE A 1 126 ? 8.116 -14.134 -16.637 1.00 56.78 126 PHE A N 1
ATOM 976 C CA . PHE A 1 126 ? 7.825 -15.558 -16.755 1.00 56.78 126 PHE A CA 1
ATOM 977 C C . PHE A 1 126 ? 9.146 -16.327 -16.665 1.00 56.78 126 PHE A C 1
ATOM 979 O O . PHE A 1 126 ? 9.972 -16.257 -17.576 1.00 56.78 126 PHE A O 1
ATOM 986 N N . VAL A 1 127 ? 9.365 -17.005 -15.541 1.00 55.31 127 VAL A N 1
ATOM 987 C CA . VAL A 1 127 ? 10.472 -17.941 -15.386 1.00 55.31 127 VAL A CA 1
ATOM 988 C C . VAL A 1 127 ? 9.966 -19.260 -15.938 1.00 55.31 127 VAL A C 1
ATOM 990 O O . VAL A 1 127 ? 9.069 -19.876 -15.367 1.00 55.31 127 VAL A O 1
ATOM 993 N N . ASP A 1 128 ? 10.497 -19.666 -17.086 1.00 49.31 128 ASP A N 1
ATOM 994 C CA . ASP A 1 128 ? 10.282 -21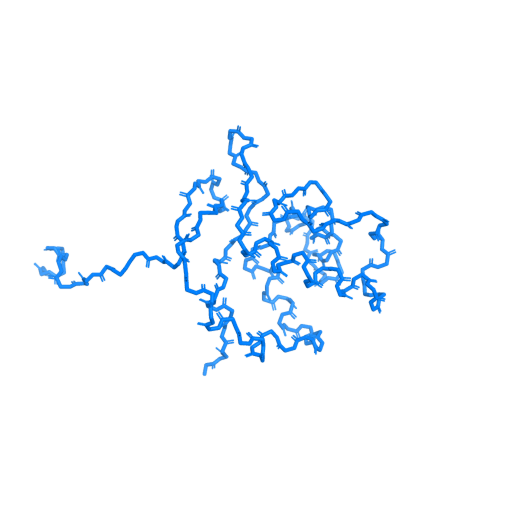.017 -17.582 1.00 49.31 128 ASP A CA 1
ATOM 995 C C . ASP A 1 128 ? 10.994 -21.984 -16.620 1.00 49.31 128 ASP A C 1
ATOM 997 O O . ASP A 1 128 ? 12.220 -22.116 -16.652 1.00 49.31 128 ASP A O 1
ATOM 1001 N N . GLU A 1 129 ? 10.236 -22.625 -15.727 1.00 49.41 129 GLU A N 1
ATOM 1002 C CA . GLU A 1 129 ? 10.737 -23.594 -14.739 1.00 49.41 129 GLU A CA 1
ATOM 1003 C C . GLU A 1 129 ? 11.499 -24.771 -15.381 1.00 49.41 129 GLU A C 1
ATOM 1005 O O . GLU A 1 129 ? 12.227 -25.483 -14.692 1.00 49.41 129 GLU A O 1
ATOM 1010 N N . SER A 1 130 ? 11.411 -24.964 -16.704 1.00 55.50 130 SER A N 1
ATOM 1011 C CA . SER A 1 130 ? 12.218 -25.956 -17.426 1.00 55.50 130 SER A CA 1
ATOM 1012 C C . SER A 1 130 ? 13.704 -25.584 -17.565 1.00 55.50 130 SER A C 1
ATOM 1014 O O . SER A 1 130 ? 14.509 -26.419 -17.988 1.00 55.50 130 SER A O 1
ATOM 1016 N N . SER A 1 131 ? 14.082 -24.353 -17.201 1.00 50.88 131 SER A N 1
ATOM 1017 C CA . SER A 1 131 ? 15.447 -23.827 -17.313 1.00 50.88 131 SER A CA 1
ATOM 1018 C C . SER A 1 131 ? 16.253 -23.834 -16.008 1.00 50.88 131 SER A C 1
ATOM 1020 O O . SER A 1 131 ? 17.428 -23.466 -16.042 1.00 50.88 131 SER A O 1
ATOM 1022 N N . ASP A 1 132 ? 15.684 -24.294 -14.885 1.00 45.69 132 ASP A N 1
ATOM 1023 C CA . ASP A 1 132 ? 16.420 -24.448 -13.624 1.00 45.69 132 ASP A CA 1
ATOM 1024 C C . ASP A 1 132 ? 17.195 -25.788 -13.588 1.00 45.69 132 ASP A C 1
ATOM 1026 O O . ASP A 1 132 ? 16.588 -26.859 -13.467 1.00 45.69 132 ASP A O 1
ATOM 1030 N N . PRO A 1 133 ? 18.542 -25.781 -13.669 1.00 52.00 133 PRO A N 1
ATOM 1031 C CA . PRO A 1 133 ? 19.345 -27.000 -13.573 1.00 52.00 133 PRO A CA 1
ATOM 1032 C C . PRO A 1 133 ? 19.295 -27.658 -12.181 1.00 52.00 133 PRO A C 1
ATOM 1034 O O . PRO A 1 133 ? 19.763 -28.785 -12.035 1.00 52.00 133 PRO A O 1
ATOM 1037 N N . SER A 1 134 ? 18.722 -26.994 -11.173 1.00 55.25 134 SER A N 1
ATOM 1038 C CA . SER A 1 134 ? 18.640 -27.469 -9.784 1.00 55.25 134 SER A CA 1
ATOM 1039 C C . SER A 1 134 ? 17.446 -28.399 -9.525 1.00 55.25 134 SER A C 1
ATOM 1041 O O . SER A 1 134 ? 17.430 -29.101 -8.519 1.00 55.25 134 SER A O 1
ATOM 1043 N N . ALA A 1 135 ? 16.466 -28.453 -10.437 1.00 46.28 135 ALA A N 1
ATOM 1044 C CA . ALA A 1 135 ? 15.284 -29.318 -10.324 1.00 46.28 135 ALA A CA 1
ATOM 1045 C C . ALA A 1 135 ? 15.524 -30.766 -10.807 1.00 46.28 135 ALA A C 1
ATOM 1047 O O . ALA A 1 135 ? 14.611 -31.593 -10.797 1.00 46.28 135 ALA A O 1
ATOM 1048 N N . LYS A 1 136 ? 16.752 -31.089 -11.238 1.00 44.12 136 LYS A N 1
ATOM 1049 C CA . LYS A 1 136 ? 17.202 -32.454 -11.542 1.00 44.12 136 LYS A CA 1
ATOM 1050 C C . LYS A 1 136 ? 18.273 -32.892 -10.542 1.00 44.12 136 LYS A C 1
ATOM 1052 O O . LYS A 1 136 ? 19.448 -32.969 -10.896 1.00 44.12 136 LYS A O 1
ATOM 1057 N N . ALA A 1 137 ? 17.870 -33.187 -9.312 1.00 40.19 137 ALA A N 1
ATOM 1058 C CA . ALA A 1 137 ? 18.673 -33.950 -8.359 1.00 40.19 137 ALA A CA 1
ATOM 1059 C C . ALA A 1 137 ? 17.768 -34.851 -7.517 1.00 40.19 137 ALA A C 1
ATOM 1061 O O . ALA A 1 137 ? 16.743 -34.339 -7.016 1.00 40.19 137 ALA A O 1
#

Secondary structure (DSSP, 8-state):
-----TTS-S---S--TTS---BSHHHHHHHHHHHHHHHTTSSTT-------SB--HHHHHHHHHHHHHTT--GGG-SS---HHHHHHHHHTT-S--TTTS--TT----EEEE-TTS-EEEESPP---GGG-GGG--

Foldseek 3Di:
DPPDPLQADQKFDQAAPVRAHFQWVSQLVLLVVLVVCVVVPVLVPQDDGDRDSTSDPSQLVSQLSLCVSLVHDPVPSRSMPHNVSRVSVVVVPPVPPVVVPPPVVVDDWGWGADPNRDIDIPPHPDDPPVPDPVVPD

Radius of gyration: 16.18 Å; chains: 1; bounding box: 37×50×36 Å

pLDDT: mean 75.39, std 15.65, range [32.31, 93.25]